Protein AF-A0A327VNU5-F1 (afdb_monomer_lite)

pLDDT: mean 75.68, std 16.84, range [37.31, 94.5]

Organism: NCBI:txid1539050

Secondary structure (DSSP, 8-state):
------------HHHHHHHHHHHHHHHHHHHHHHHHHHHHHHHHHGGGSS-HHHHHHHHHHHHHHHHHHHTT---HHHHHHHHHHHHHHHHHHHHSTTSHHHHHHTSTT--TTSPP-TT-HHHHHHHHHHHHHHHHHHHHHHHHHHHHHHHHHHHT-

Foldseek 3Di:
DDDDDPPPDPDDPVVVVVVVVVVVLVVLLVVLVVLLVVLCVVLVVCVPPPCSVVSNVLSVLLNVQSVCVNVVHADLVSLVVSLVVLVVVLVVQCPDPLHPVCCVPVVVVPDLPDDDDPVRVSSVSHVSSVVSVVSNVSSVVSNVVVVVVVVVVVVVD

Structure (mmCIF, N/CA/C/O backbone):
data_AF-A0A327VNU5-F1
#
_entry.id   AF-A0A327VNU5-F1
#
loop_
_atom_site.group_PDB
_atom_site.id
_atom_site.type_symbol
_atom_site.label_atom_id
_atom_site.label_alt_id
_atom_site.label_comp_id
_atom_site.label_asym_id
_atom_site.label_entity_id
_atom_site.label_seq_id
_atom_site.pdbx_PDB_ins_code
_atom_site.Cartn_x
_atom_site.Cartn_y
_atom_site.Cartn_z
_atom_site.occupancy
_atom_site.B_iso_or_equiv
_atom_site.auth_seq_id
_atom_site.auth_comp_id
_atom_site.auth_asym_id
_atom_site.auth_atom_id
_atom_site.pdbx_PDB_model_num
ATOM 1 N N . MET A 1 1 ? -41.023 -2.630 -2.793 1.00 40.94 1 MET A N 1
ATOM 2 C CA . MET A 1 1 ? -40.569 -2.533 -1.387 1.00 40.94 1 MET A CA 1
ATOM 3 C C . MET A 1 1 ? -39.406 -1.548 -1.357 1.00 40.94 1 MET A C 1
ATOM 5 O O . MET A 1 1 ? -38.259 -1.930 -1.514 1.00 40.94 1 MET A O 1
ATOM 9 N N . ILE A 1 2 ? -39.729 -0.257 -1.351 1.00 39.66 2 ILE A N 1
ATOM 10 C CA . ILE A 1 2 ? -38.804 0.853 -1.598 1.00 39.66 2 ILE A CA 1
ATOM 11 C C . ILE A 1 2 ? -39.101 1.917 -0.525 1.00 39.66 2 ILE A C 1
ATOM 13 O O . ILE A 1 2 ? -40.264 2.230 -0.292 1.00 39.66 2 ILE A O 1
ATOM 17 N N . PHE A 1 3 ? -38.044 2.412 0.127 1.00 40.47 3 PHE A N 1
ATOM 18 C CA . PHE A 1 3 ? -37.997 3.494 1.126 1.00 40.47 3 PHE A CA 1
ATOM 19 C C . PHE A 1 3 ? -38.779 3.303 2.442 1.00 40.47 3 PHE A C 1
ATOM 21 O O . PHE A 1 3 ? -39.885 3.801 2.643 1.00 40.47 3 PHE A O 1
ATOM 28 N N . GLY A 1 4 ? -38.113 2.669 3.413 1.00 37.31 4 GLY A N 1
ATOM 29 C CA . GLY A 1 4 ? -38.454 2.794 4.830 1.00 37.31 4 GLY A CA 1
ATOM 30 C C . GLY A 1 4 ? -38.111 4.195 5.345 1.00 37.31 4 GLY A C 1
ATOM 31 O O . GLY A 1 4 ? -36.965 4.631 5.280 1.00 37.31 4 GLY A O 1
ATOM 32 N N . ARG A 1 5 ? -39.129 4.908 5.831 1.00 46.00 5 ARG A N 1
ATOM 33 C CA . ARG A 1 5 ? -39.063 6.267 6.385 1.00 46.00 5 ARG A CA 1
ATOM 34 C C . ARG A 1 5 ? -38.006 6.379 7.491 1.00 46.00 5 ARG A C 1
ATOM 36 O O . ARG A 1 5 ? -38.185 5.825 8.575 1.00 46.00 5 ARG A O 1
ATOM 43 N N . TYR A 1 6 ? -36.973 7.191 7.281 1.00 39.78 6 TYR A N 1
ATOM 44 C CA . TYR A 1 6 ? -36.148 7.692 8.379 1.00 39.78 6 TYR A CA 1
ATOM 45 C C . TYR A 1 6 ? -36.925 8.778 9.125 1.00 39.78 6 TYR A C 1
ATOM 47 O O . TYR A 1 6 ? -36.894 9.956 8.780 1.00 39.78 6 TYR A O 1
ATOM 55 N N . SER A 1 7 ? -37.655 8.370 10.162 1.00 40.12 7 SER A N 1
ATOM 56 C CA . SER A 1 7 ? -38.246 9.302 11.118 1.00 40.12 7 SER A CA 1
ATOM 57 C C . SER A 1 7 ? -37.119 9.928 11.946 1.00 40.12 7 SER A C 1
ATOM 59 O O . SER A 1 7 ? -36.659 9.356 12.937 1.00 40.12 7 SER A O 1
ATOM 61 N N . CYS A 1 8 ? -36.654 11.106 11.527 1.00 42.50 8 CYS A N 1
ATOM 62 C CA . CYS A 1 8 ? -35.640 11.892 12.223 1.00 42.50 8 CYS A CA 1
ATOM 63 C C . CYS A 1 8 ? -36.225 12.465 13.527 1.00 42.50 8 CYS A C 1
ATOM 65 O O . CYS A 1 8 ? -36.726 13.585 13.592 1.00 42.50 8 CYS A O 1
ATOM 67 N N . LYS A 1 9 ? -36.219 11.651 14.587 1.00 41.00 9 LYS A N 1
ATOM 68 C CA . LYS A 1 9 ? -36.565 12.076 15.946 1.00 41.00 9 LYS A CA 1
ATOM 69 C C . LYS A 1 9 ? -35.320 12.723 16.555 1.00 41.00 9 LYS A C 1
ATOM 71 O O . LYS A 1 9 ? -34.398 11.989 16.906 1.00 41.00 9 LYS A O 1
ATOM 76 N N . LYS A 1 10 ? -35.307 14.061 16.684 1.00 48.88 10 LYS A N 1
ATOM 77 C CA . LYS A 1 10 ? -34.304 14.830 17.452 1.00 48.88 10 LYS A CA 1
ATOM 78 C C . LYS A 1 10 ? -34.092 14.144 18.812 1.00 48.88 10 LYS A C 1
ATOM 80 O O . LYS A 1 10 ? -34.956 14.207 19.682 1.00 48.88 10 LYS A O 1
ATOM 85 N N . ARG A 1 11 ? -32.983 13.418 18.966 1.00 47.12 11 ARG A N 1
ATOM 86 C CA . ARG A 1 11 ? -32.607 12.655 20.167 1.00 47.12 11 ARG A CA 1
ATOM 87 C C . ARG A 1 11 ? -31.158 12.995 20.504 1.00 47.12 11 ARG A C 1
ATOM 89 O O . ARG A 1 11 ? -30.341 13.101 19.600 1.00 47.12 11 ARG A O 1
ATOM 96 N N . GLY A 1 12 ? -30.899 13.205 21.795 1.00 45.09 12 GLY A N 1
ATOM 97 C CA . GLY A 1 12 ? -29.722 13.865 22.375 1.00 45.09 12 GLY A CA 1
ATOM 98 C C . GLY A 1 12 ? -28.350 13.563 21.757 1.00 45.09 12 GLY A C 1
ATOM 99 O O . GLY A 1 12 ? -28.097 12.478 21.240 1.00 45.09 12 GLY A O 1
ATOM 100 N N . PHE A 1 13 ? -27.447 14.537 21.900 1.00 51.72 13 PHE A N 1
ATOM 101 C CA . PHE A 1 13 ? -26.080 14.605 21.361 1.00 51.72 13 PHE A CA 1
ATOM 102 C C . PHE A 1 13 ? -25.272 13.292 21.445 1.00 51.72 13 PHE A C 1
ATOM 104 O O . PHE A 1 13 ? -24.581 12.936 20.493 1.00 51.72 13 PHE A O 1
ATOM 111 N N . LYS A 1 14 ? -25.429 12.509 22.524 1.00 48.00 14 LYS A N 1
ATOM 112 C CA . LYS A 1 14 ? -24.775 11.196 22.675 1.00 48.00 14 LYS A CA 1
ATOM 113 C C . LYS A 1 14 ? -25.231 10.178 21.615 1.00 48.00 14 LYS A C 1
ATOM 115 O O . LYS A 1 14 ? -24.388 9.526 21.013 1.00 48.00 14 LYS A O 1
ATOM 120 N N . ASN A 1 15 ? -26.526 10.093 21.299 1.00 51.91 15 ASN A N 1
ATOM 121 C CA . ASN A 1 15 ? -27.044 9.151 20.292 1.00 51.91 15 ASN A CA 1
ATOM 122 C C . ASN A 1 15 ? -26.617 9.515 18.864 1.00 51.91 15 ASN A C 1
ATOM 124 O O . ASN A 1 15 ? -26.400 8.626 18.046 1.00 51.91 15 ASN A O 1
ATOM 128 N N . SER A 1 16 ? -26.451 10.807 18.567 1.00 53.28 16 SER A N 1
ATOM 129 C CA . SER A 1 16 ? -25.974 11.254 17.253 1.00 53.28 16 SER A CA 1
ATOM 130 C C . SER A 1 16 ? -24.526 10.829 16.981 1.00 53.28 16 SER A C 1
ATOM 132 O O . SER A 1 16 ? -24.177 10.528 15.842 1.00 53.28 16 SER A O 1
ATOM 134 N N . PHE A 1 17 ? -23.686 10.775 18.018 1.00 56.28 17 PHE A N 1
ATOM 135 C CA . PHE A 1 17 ? -22.288 10.363 17.897 1.00 56.28 17 PHE A CA 1
ATOM 136 C C . PHE A 1 17 ? -22.147 8.849 17.668 1.00 56.28 17 PHE A C 1
ATOM 138 O O . PHE A 1 17 ? -21.416 8.430 16.770 1.00 56.28 17 PHE A O 1
ATOM 145 N N . TYR A 1 18 ? -22.912 8.028 18.401 1.00 52.25 18 TYR A N 1
ATOM 146 C CA . TYR A 1 18 ? -22.900 6.567 18.233 1.00 52.25 18 TYR A CA 1
ATOM 147 C C . TYR A 1 18 ? -23.441 6.113 16.867 1.00 52.25 18 TYR A C 1
ATOM 149 O O . TYR A 1 18 ? -22.848 5.239 16.240 1.00 52.25 18 TYR A O 1
ATOM 157 N N . VAL A 1 19 ? -24.501 6.749 16.353 1.00 55.53 19 VAL A N 1
ATOM 158 C CA . VAL A 1 19 ? -25.048 6.440 15.016 1.00 55.53 19 VAL A CA 1
ATOM 159 C C . VAL A 1 19 ? -24.059 6.806 13.898 1.00 55.53 19 VAL A C 1
ATOM 161 O O . VAL A 1 19 ? -23.930 6.072 12.920 1.00 55.53 19 VAL A O 1
ATOM 164 N N . CYS A 1 20 ? -23.306 7.901 14.051 1.00 54.66 20 CYS A N 1
ATOM 165 C CA . CYS A 1 20 ? -22.270 8.301 13.093 1.00 54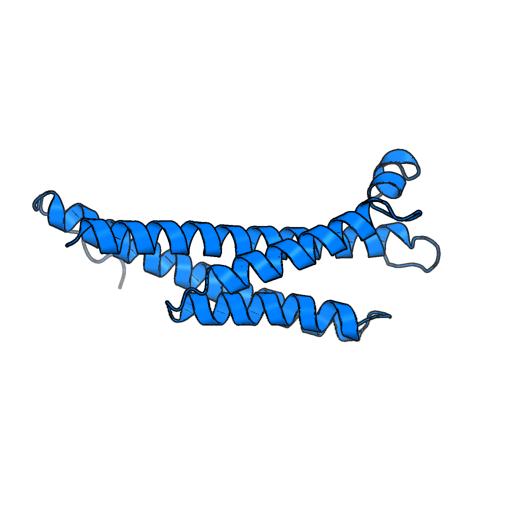.66 20 CYS A CA 1
ATOM 166 C C . CYS A 1 20 ? -21.067 7.334 13.102 1.00 54.66 20 CYS A C 1
ATOM 168 O O . CYS A 1 20 ? -20.522 6.994 12.050 1.00 54.66 20 CYS A O 1
ATOM 170 N N . LEU A 1 21 ? -20.690 6.828 14.283 1.00 58.41 21 LEU A N 1
ATOM 171 C CA . LEU A 1 21 ? -19.658 5.800 14.430 1.00 58.41 21 LEU A CA 1
ATOM 172 C C . LEU A 1 21 ? -20.065 4.471 13.789 1.00 58.41 21 LEU A C 1
ATOM 174 O O . LEU A 1 21 ? -19.265 3.910 13.044 1.00 58.41 21 LEU A O 1
ATOM 178 N N . GLU A 1 22 ? -21.287 3.985 14.018 1.00 59.66 22 GLU A N 1
ATOM 179 C CA . GLU A 1 22 ? -21.775 2.745 13.395 1.00 59.66 22 GLU A CA 1
ATOM 180 C C . GLU A 1 22 ? -21.822 2.831 11.865 1.00 59.66 22 GLU A C 1
ATOM 182 O O . GLU A 1 22 ? -21.393 1.902 11.178 1.00 59.66 22 GLU A O 1
ATOM 187 N N . HIS A 1 23 ? -22.267 3.963 11.316 1.00 64.25 23 HIS A N 1
ATOM 188 C CA . HIS A 1 23 ? -22.296 4.162 9.867 1.00 64.25 23 HIS A CA 1
ATOM 189 C C . HIS A 1 23 ? -20.883 4.131 9.258 1.00 64.25 23 HIS A C 1
ATOM 191 O O . HIS A 1 23 ? -20.642 3.489 8.235 1.00 64.25 23 HIS A O 1
ATOM 197 N N . ASN A 1 24 ? -19.914 4.749 9.938 1.00 72.06 24 ASN A N 1
ATOM 198 C CA . ASN A 1 24 ? -18.515 4.753 9.518 1.00 72.06 24 ASN A CA 1
ATOM 199 C C . ASN A 1 24 ? -17.869 3.351 9.597 1.00 72.06 24 ASN A C 1
ATOM 201 O O . ASN A 1 24 ? -17.032 2.998 8.771 1.00 72.06 24 ASN A O 1
ATOM 205 N N . GLN A 1 25 ? -18.282 2.511 10.554 1.00 73.31 25 GLN A N 1
ATOM 206 C CA . GLN A 1 25 ? -17.826 1.113 10.652 1.00 73.31 25 GLN A CA 1
ATOM 207 C C . GLN A 1 25 ? -18.292 0.274 9.468 1.00 73.31 25 GLN A C 1
ATOM 209 O O . GLN A 1 25 ? -17.534 -0.554 8.963 1.00 73.31 25 GLN A O 1
ATOM 214 N N . TYR A 1 26 ? -19.534 0.475 9.024 1.00 82.75 26 TYR A N 1
ATOM 215 C CA . TYR A 1 26 ? -20.073 -0.239 7.875 1.00 82.75 26 TYR A CA 1
ATOM 216 C C . TYR A 1 26 ? -19.329 0.133 6.588 1.00 82.75 26 TYR A C 1
ATOM 218 O O . TYR A 1 26 ? -18.872 -0.758 5.874 1.00 82.75 26 TYR A O 1
ATOM 226 N N . LEU A 1 27 ? -19.119 1.431 6.341 1.00 86.31 27 LEU A N 1
ATOM 227 C CA . LEU A 1 27 ? -18.358 1.916 5.184 1.00 86.31 27 LEU A CA 1
ATOM 228 C C . LEU A 1 27 ? -16.930 1.362 5.167 1.00 86.31 27 LEU A C 1
ATOM 230 O O . LEU A 1 27 ? -16.491 0.833 4.150 1.00 86.31 27 LEU A O 1
ATOM 234 N N . MET A 1 28 ? -16.232 1.393 6.306 1.00 87.00 28 MET A N 1
ATOM 235 C CA . MET A 1 28 ? -14.884 0.826 6.409 1.00 87.00 28 MET A CA 1
ATOM 236 C C . MET A 1 28 ? -14.853 -0.686 6.212 1.00 87.00 28 MET A C 1
ATOM 238 O O . MET A 1 28 ? -13.883 -1.216 5.672 1.00 87.00 28 MET A O 1
ATOM 242 N N . ARG A 1 29 ? -15.898 -1.402 6.627 1.00 86.69 29 ARG A N 1
ATOM 243 C CA . ARG A 1 29 ? -15.997 -2.843 6.395 1.00 86.69 29 ARG A CA 1
ATOM 244 C C . ARG A 1 29 ? -16.197 -3.155 4.915 1.00 86.69 29 ARG A C 1
ATOM 246 O O . ARG A 1 29 ? -15.496 -4.014 4.395 1.00 86.69 29 ARG A O 1
ATOM 253 N N . VAL A 1 30 ? -17.113 -2.452 4.247 1.00 90.44 30 VAL A N 1
ATOM 254 C CA . VAL A 1 30 ? -17.360 -2.608 2.804 1.00 90.44 30 VAL A CA 1
ATOM 255 C C . VAL A 1 30 ? -16.105 -2.258 2.007 1.00 90.44 30 VAL A C 1
ATOM 257 O O . VAL A 1 30 ? -15.683 -3.053 1.175 1.00 90.44 30 VAL A O 1
ATOM 260 N N . PHE A 1 31 ? -15.459 -1.134 2.331 1.00 92.56 31 PHE A N 1
ATOM 261 C CA . PHE A 1 31 ? -14.179 -0.725 1.752 1.00 92.56 31 PHE A CA 1
ATOM 262 C C . PHE A 1 31 ? -13.144 -1.852 1.845 1.00 92.56 31 PHE A C 1
ATOM 264 O O . PHE A 1 31 ? -12.621 -2.301 0.831 1.00 92.56 31 PHE A O 1
ATOM 271 N N . ASN A 1 32 ? -12.909 -2.381 3.048 1.00 92.00 32 ASN A N 1
ATOM 272 C CA . ASN A 1 32 ? -11.922 -3.437 3.246 1.00 92.00 32 ASN A CA 1
ATOM 273 C C . ASN A 1 32 ? -12.261 -4.731 2.496 1.00 92.00 32 ASN A C 1
ATOM 275 O O . ASN A 1 32 ? -11.361 -5.347 1.942 1.00 92.00 32 ASN A O 1
ATOM 279 N N . ILE A 1 33 ? -13.534 -5.135 2.431 1.00 93.12 33 ILE A N 1
ATOM 280 C CA . ILE A 1 33 ? -13.946 -6.333 1.679 1.00 93.12 33 ILE A CA 1
ATOM 281 C C . ILE A 1 33 ? -13.668 -6.165 0.181 1.00 93.12 33 ILE A C 1
ATOM 283 O O . ILE A 1 33 ? -13.144 -7.086 -0.442 1.00 93.12 33 ILE A O 1
ATOM 287 N N . ILE A 1 34 ? -13.971 -4.994 -0.386 1.00 94.50 34 ILE A N 1
ATOM 288 C CA . ILE A 1 34 ? -13.677 -4.692 -1.794 1.00 94.50 34 ILE A CA 1
ATOM 289 C C . ILE A 1 34 ? -12.171 -4.813 -2.052 1.00 94.50 34 ILE A C 1
ATOM 291 O O . ILE A 1 34 ? -11.768 -5.492 -2.993 1.00 94.50 34 ILE A O 1
ATOM 295 N N . PHE A 1 35 ? -11.339 -4.224 -1.188 1.00 92.56 35 PHE A N 1
ATOM 296 C CA . PHE A 1 35 ? -9.883 -4.285 -1.335 1.00 92.56 35 PHE A CA 1
ATOM 297 C C . PHE A 1 35 ? -9.301 -5.685 -1.121 1.00 92.56 35 PHE A C 1
ATOM 299 O O . PHE A 1 35 ? -8.346 -6.037 -1.803 1.00 92.56 35 PHE A O 1
ATOM 306 N N . VAL A 1 36 ? -9.889 -6.519 -0.255 1.00 94.06 36 VAL A N 1
ATOM 307 C CA . VAL A 1 36 ? -9.509 -7.940 -0.147 1.00 94.06 36 VAL A CA 1
ATOM 308 C C . VAL A 1 36 ? -9.691 -8.640 -1.489 1.00 94.06 36 VAL A C 1
ATOM 310 O O . VAL A 1 36 ? -8.754 -9.259 -1.982 1.00 94.06 36 VAL A O 1
ATOM 313 N N . VAL A 1 37 ? -10.882 -8.535 -2.085 1.00 94.44 37 VAL A N 1
ATOM 314 C CA . VAL A 1 37 ? -11.180 -9.198 -3.363 1.00 94.44 37 VAL A CA 1
ATOM 315 C C . VAL A 1 37 ? -10.257 -8.672 -4.460 1.00 94.44 37 VAL A C 1
ATOM 317 O O . VAL A 1 37 ? -9.673 -9.455 -5.202 1.00 94.44 37 VAL A O 1
ATOM 320 N N . LEU A 1 38 ? -10.073 -7.355 -4.516 1.00 93.56 38 LEU A N 1
ATOM 321 C CA . LEU A 1 38 ? -9.232 -6.694 -5.506 1.00 93.56 38 LEU A CA 1
ATOM 322 C C . LEU A 1 38 ? -7.759 -7.121 -5.397 1.00 93.56 38 LEU A C 1
ATOM 324 O O . LEU A 1 38 ? -7.168 -7.500 -6.403 1.00 93.56 38 LEU A O 1
ATOM 328 N N . PHE A 1 39 ? -7.178 -7.151 -4.194 1.00 92.69 39 PHE A N 1
ATOM 329 C CA . PHE A 1 39 ? -5.790 -7.588 -4.007 1.00 92.69 39 PHE A CA 1
ATOM 330 C C . PHE A 1 39 ? -5.587 -9.082 -4.260 1.00 92.69 39 PHE A C 1
ATOM 332 O O . PHE A 1 39 ? -4.538 -9.472 -4.761 1.00 92.69 39 PHE A O 1
ATOM 339 N N . VAL A 1 40 ? -6.582 -9.924 -3.968 1.00 93.56 40 VAL A N 1
ATOM 340 C CA . VAL A 1 40 ? -6.523 -11.351 -4.323 1.00 93.56 40 VAL A CA 1
ATOM 341 C C . VAL A 1 40 ? -6.539 -11.536 -5.841 1.00 93.56 40 VAL A C 1
ATOM 343 O O . VAL A 1 40 ? -5.783 -12.354 -6.358 1.00 93.56 40 VAL A O 1
ATOM 346 N N . ILE A 1 41 ? -7.348 -10.754 -6.565 1.00 92.50 41 ILE A N 1
ATOM 347 C CA . ILE A 1 41 ? -7.341 -10.759 -8.033 1.00 92.50 41 ILE A CA 1
ATOM 348 C C . ILE A 1 41 ? -5.976 -10.303 -8.557 1.00 92.50 41 ILE A C 1
ATOM 350 O O . ILE A 1 41 ? -5.424 -10.965 -9.427 1.00 92.50 41 ILE A O 1
ATOM 354 N N . PHE A 1 42 ? -5.402 -9.228 -8.010 1.00 89.62 42 PHE A N 1
ATOM 355 C CA . PHE A 1 42 ? -4.077 -8.744 -8.420 1.00 89.62 42 PHE A CA 1
ATOM 356 C C . PHE A 1 42 ? -2.978 -9.774 -8.158 1.00 89.62 42 PHE A C 1
ATOM 358 O O . PHE A 1 42 ? -2.188 -10.049 -9.053 1.00 89.62 42 PHE A O 1
ATOM 365 N N . ALA A 1 43 ? -2.996 -10.435 -6.998 1.00 89.94 43 ALA A N 1
ATOM 366 C CA . ALA A 1 43 ? -2.095 -11.551 -6.724 1.00 89.94 43 ALA A CA 1
ATOM 367 C C . ALA A 1 43 ? -2.262 -12.688 -7.750 1.00 89.94 43 ALA A C 1
ATOM 369 O O . ALA A 1 43 ? -1.276 -13.278 -8.173 1.00 89.94 43 ALA A O 1
ATOM 370 N N . GLY A 1 44 ? -3.496 -12.987 -8.171 1.00 87.50 44 GLY A N 1
ATOM 371 C CA . GLY A 1 44 ? -3.770 -13.998 -9.192 1.00 87.50 44 GLY A CA 1
ATOM 372 C C . GLY A 1 44 ? -3.302 -13.608 -10.598 1.00 87.50 44 GLY A C 1
ATOM 373 O O . GLY A 1 44 ? -2.843 -14.468 -11.344 1.00 87.50 44 GLY A O 1
ATOM 374 N N . LEU A 1 45 ? -3.385 -12.328 -10.967 1.00 86.62 45 LEU A N 1
ATOM 375 C CA . LEU A 1 45 ? -2.898 -11.839 -12.263 1.00 86.62 45 LEU A CA 1
ATOM 376 C C . LEU A 1 45 ? -1.375 -11.946 -12.381 1.00 86.62 45 LEU A C 1
ATOM 378 O O . LEU A 1 45 ? -0.875 -12.250 -13.463 1.00 86.62 45 LEU A O 1
ATOM 382 N N . GLN A 1 46 ? -0.676 -11.798 -11.256 1.00 86.00 46 GLN A N 1
ATOM 383 C CA . GLN A 1 46 ? 0.779 -11.840 -11.181 1.00 86.00 46 GLN A CA 1
ATOM 384 C C . GLN A 1 46 ? 1.393 -13.215 -11.488 1.00 86.00 46 GLN A C 1
ATOM 386 O O . GLN A 1 46 ? 2.598 -13.317 -11.676 1.00 86.00 46 GLN A O 1
ATOM 391 N N . TYR A 1 47 ? 0.598 -14.290 -11.567 1.00 82.69 47 TYR A N 1
ATOM 392 C CA . TYR A 1 47 ? 1.097 -15.609 -11.985 1.00 82.69 47 TYR A CA 1
ATOM 393 C C . TYR A 1 47 ? 1.720 -15.614 -13.387 1.00 82.69 47 TYR A C 1
ATOM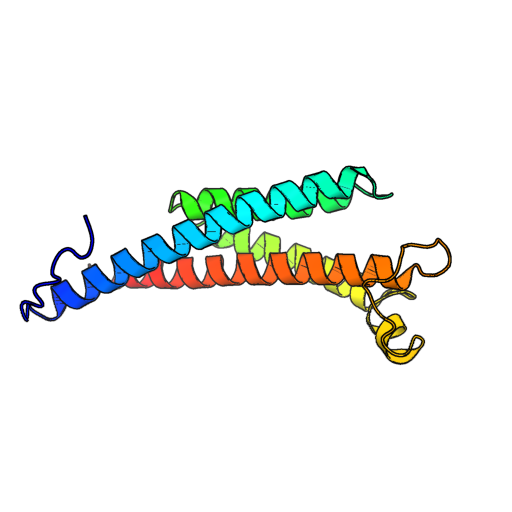 395 O O . TYR A 1 47 ? 2.485 -16.523 -13.698 1.00 82.69 47 TYR A O 1
ATOM 403 N N . ASN A 1 48 ? 1.356 -14.645 -14.231 1.00 82.75 48 ASN A N 1
ATOM 404 C CA . ASN A 1 48 ? 1.874 -14.526 -15.592 1.00 82.75 48 ASN A CA 1
ATOM 405 C C . ASN A 1 48 ? 3.140 -13.658 -15.689 1.00 82.75 48 ASN A C 1
ATOM 407 O O . ASN A 1 48 ? 3.700 -13.565 -16.779 1.00 82.75 48 ASN A O 1
ATOM 411 N N . ASP A 1 49 ? 3.566 -13.033 -14.589 1.00 76.25 49 ASP A N 1
ATOM 412 C CA . ASP A 1 49 ? 4.719 -12.130 -14.552 1.00 76.25 49 ASP A CA 1
ATOM 413 C C . ASP A 1 49 ? 6.017 -12.895 -14.226 1.00 76.25 49 ASP A C 1
ATOM 415 O O . ASP A 1 49 ? 5.955 -14.005 -13.684 1.00 76.25 49 ASP A O 1
ATOM 419 N N . PRO A 1 50 ? 7.201 -12.345 -14.563 1.00 75.69 50 PRO A N 1
ATOM 420 C CA . PRO A 1 50 ? 8.488 -13.012 -14.344 1.00 75.69 50 PRO A CA 1
ATOM 421 C C . PRO A 1 50 ? 8.827 -13.240 -12.859 1.00 75.69 50 PRO A C 1
ATOM 423 O O . PRO A 1 50 ? 9.443 -14.258 -12.538 1.00 75.69 50 PRO A O 1
ATOM 426 N N . ASP A 1 51 ? 8.366 -12.365 -11.951 1.00 80.38 51 ASP A N 1
ATOM 427 C CA . ASP A 1 51 ? 8.699 -12.392 -10.513 1.00 80.38 51 ASP A CA 1
ATOM 428 C C . ASP A 1 51 ? 7.472 -12.524 -9.574 1.00 80.38 51 ASP A C 1
ATOM 430 O O . ASP A 1 51 ? 7.253 -11.712 -8.661 1.00 80.38 51 ASP A O 1
ATOM 434 N N . PRO A 1 52 ? 6.662 -13.594 -9.702 1.00 82.75 52 PRO A N 1
ATOM 435 C CA . PRO A 1 52 ? 5.435 -13.762 -8.919 1.00 82.75 52 PRO A CA 1
ATOM 436 C C . PRO A 1 52 ? 5.725 -13.912 -7.417 1.00 82.75 52 PRO A C 1
ATOM 438 O O . PRO A 1 52 ? 4.934 -13.502 -6.566 1.00 82.75 52 PRO A O 1
ATOM 441 N N . TYR A 1 53 ? 6.885 -14.466 -7.061 1.00 84.75 53 TYR A N 1
ATOM 442 C CA . TYR A 1 53 ? 7.257 -14.748 -5.674 1.00 84.75 53 TYR A CA 1
ATOM 443 C C . TYR A 1 53 ? 7.443 -13.497 -4.813 1.00 84.75 53 TYR A C 1
ATOM 445 O O . TYR A 1 53 ? 7.342 -13.598 -3.593 1.00 84.75 53 TYR A O 1
ATOM 453 N N . VAL A 1 54 ? 7.705 -12.333 -5.413 1.00 87.25 54 VAL A N 1
ATOM 454 C CA . VAL A 1 54 ? 7.850 -11.063 -4.685 1.00 87.25 54 VAL A CA 1
ATOM 455 C C . VAL A 1 54 ? 6.497 -10.368 -4.568 1.00 87.25 54 VAL A C 1
ATOM 457 O O . VAL A 1 54 ? 6.066 -9.982 -3.479 1.00 87.25 54 VAL A O 1
ATOM 460 N N . TRP A 1 55 ? 5.782 -10.279 -5.685 1.00 86.81 55 TRP A N 1
ATOM 461 C CA . TRP A 1 55 ? 4.553 -9.505 -5.805 1.00 86.81 55 TRP A CA 1
ATOM 462 C C . TRP A 1 55 ? 3.323 -10.183 -5.203 1.00 86.81 55 TRP A C 1
ATOM 464 O O . TRP A 1 55 ? 2.495 -9.516 -4.574 1.00 86.81 55 TRP A O 1
ATOM 474 N N . MET A 1 56 ? 3.207 -11.511 -5.301 1.00 89.00 56 MET A N 1
ATOM 475 C CA . MET A 1 56 ? 2.079 -12.220 -4.695 1.00 89.00 56 MET A CA 1
ATOM 476 C C . MET A 1 56 ? 2.053 -12.055 -3.168 1.00 89.00 56 MET A C 1
ATOM 478 O O . MET A 1 56 ? 1.001 -11.678 -2.647 1.00 89.00 56 MET A O 1
ATOM 482 N N . PRO A 1 57 ? 3.160 -12.244 -2.413 1.00 92.25 57 PRO A N 1
ATOM 483 C CA . PRO A 1 57 ? 3.164 -11.975 -0.975 1.00 92.25 57 PRO A CA 1
ATOM 484 C C . PRO A 1 57 ? 2.850 -10.523 -0.617 1.00 92.25 57 PRO A C 1
ATOM 486 O O . PRO A 1 57 ? 2.200 -10.289 0.401 1.00 92.25 57 PRO A O 1
ATOM 489 N N . ILE A 1 58 ? 3.268 -9.554 -1.436 1.00 91.62 58 ILE A N 1
ATOM 490 C CA . ILE A 1 58 ? 2.963 -8.134 -1.220 1.00 91.62 58 ILE A CA 1
ATOM 491 C C . ILE A 1 58 ? 1.448 -7.918 -1.264 1.00 91.62 58 ILE A C 1
ATOM 493 O O . ILE A 1 58 ? 0.873 -7.443 -0.280 1.00 91.62 58 ILE A O 1
ATOM 497 N N . TYR A 1 59 ? 0.778 -8.337 -2.338 1.00 92.25 59 TYR A N 1
ATOM 498 C CA . TYR A 1 59 ? -0.675 -8.189 -2.450 1.00 92.25 59 TYR A CA 1
ATOM 499 C C . TYR A 1 59 ? -1.430 -9.023 -1.412 1.00 92.25 59 TYR A C 1
ATOM 501 O O . TYR A 1 59 ? -2.393 -8.542 -0.811 1.00 92.25 59 TYR A O 1
ATOM 509 N N . LEU A 1 60 ? -0.978 -10.248 -1.130 1.00 92.81 60 LEU A N 1
ATOM 510 C CA . LEU A 1 60 ? -1.592 -11.105 -0.115 1.00 92.81 60 LEU A CA 1
ATOM 511 C C . LEU A 1 60 ? -1.434 -10.531 1.296 1.00 92.81 60 LEU A C 1
ATOM 513 O O . LEU A 1 60 ? -2.374 -10.596 2.089 1.00 92.81 60 LEU A O 1
ATOM 517 N 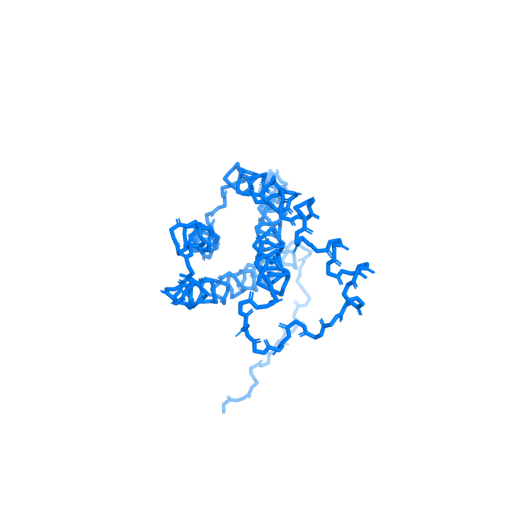N . TYR A 1 61 ? -0.302 -9.910 1.627 1.00 94.12 61 TYR A N 1
ATOM 518 C CA . TYR A 1 61 ? -0.141 -9.214 2.901 1.00 94.12 61 TYR A CA 1
ATOM 519 C C . TYR A 1 61 ? -1.148 -8.063 3.021 1.00 94.12 61 TYR A C 1
ATOM 521 O O . TYR A 1 61 ? -1.878 -7.986 4.012 1.00 94.12 61 TYR A O 1
ATOM 529 N N . ALA A 1 62 ? -1.276 -7.220 1.993 1.00 92.50 62 ALA A N 1
ATOM 530 C CA . ALA A 1 62 ? -2.274 -6.152 1.977 1.00 92.50 62 ALA A CA 1
ATOM 531 C C . ALA A 1 62 ? -3.712 -6.703 2.095 1.00 92.50 62 ALA A C 1
ATOM 533 O O . ALA A 1 62 ? -4.517 -6.174 2.870 1.00 92.50 62 ALA A O 1
ATOM 534 N N . ALA A 1 63 ? -4.019 -7.811 1.412 1.00 93.19 63 ALA A N 1
ATOM 535 C CA . ALA A 1 63 ? -5.307 -8.495 1.495 1.00 93.19 63 ALA A CA 1
ATOM 536 C C . ALA A 1 63 ? -5.587 -9.033 2.907 1.00 93.19 63 ALA A C 1
ATOM 538 O O . ALA A 1 63 ? -6.658 -8.786 3.457 1.00 93.19 63 ALA A O 1
ATOM 539 N N . THR A 1 64 ? -4.630 -9.716 3.542 1.00 93.38 64 THR A N 1
ATOM 540 C CA . THR A 1 64 ? -4.809 -10.244 4.908 1.00 93.38 64 THR A CA 1
ATOM 541 C C . THR A 1 64 ? -5.034 -9.122 5.916 1.00 93.38 64 THR A C 1
ATOM 543 O O . THR A 1 64 ? -5.919 -9.217 6.766 1.00 93.38 64 THR A O 1
ATOM 546 N N . MET A 1 65 ? -4.303 -8.015 5.785 1.00 92.00 65 MET A N 1
ATOM 547 C CA . MET A 1 65 ? -4.486 -6.820 6.603 1.00 92.00 65 MET A CA 1
ATOM 548 C C . MET A 1 65 ? -5.889 -6.216 6.438 1.00 92.00 65 MET A C 1
ATOM 550 O O . MET A 1 65 ? -6.551 -5.922 7.437 1.00 92.00 65 MET A O 1
ATOM 554 N N . CYS A 1 66 ? -6.391 -6.109 5.205 1.00 90.88 66 CYS A N 1
ATOM 555 C CA . CYS A 1 66 ? -7.763 -5.664 4.941 1.00 90.88 66 CYS A CA 1
ATOM 556 C C . CYS A 1 66 ? -8.806 -6.662 5.475 1.00 90.88 66 CYS A C 1
ATOM 558 O O . CYS A 1 66 ? -9.841 -6.261 6.008 1.00 90.88 66 CYS A O 1
ATOM 560 N N . PHE A 1 67 ? -8.531 -7.965 5.411 1.00 92.25 67 PHE A N 1
ATOM 561 C CA . PHE A 1 67 ? -9.411 -8.999 5.952 1.00 92.25 67 PHE A CA 1
ATOM 562 C C . PHE A 1 67 ? -9.553 -8.890 7.477 1.00 92.25 67 PHE A C 1
ATOM 564 O O . PHE A 1 67 ? -10.672 -8.909 8.000 1.00 92.25 67 PHE A O 1
ATOM 571 N N . TYR A 1 68 ? -8.447 -8.698 8.204 1.00 91.06 68 TYR A N 1
ATOM 572 C CA . TYR A 1 68 ? -8.496 -8.442 9.647 1.00 91.06 68 TYR A CA 1
ATOM 573 C C . TYR A 1 68 ? -9.246 -7.142 9.969 1.00 91.06 68 TYR A C 1
ATOM 575 O O . TYR A 1 68 ? -10.107 -7.133 10.858 1.00 91.06 68 TYR A O 1
ATOM 583 N N . ALA A 1 69 ? -9.022 -6.078 9.191 1.00 88.12 69 ALA A N 1
ATOM 584 C CA . ALA A 1 69 ? -9.758 -4.822 9.328 1.00 88.12 69 ALA A CA 1
ATOM 585 C C . ALA A 1 69 ? -11.277 -5.005 9.122 1.00 88.12 69 ALA A C 1
ATOM 587 O O . ALA A 1 69 ? -12.077 -4.471 9.894 1.00 88.12 69 ALA A O 1
ATOM 588 N N . ALA A 1 70 ? -11.697 -5.832 8.157 1.00 87.44 70 ALA A N 1
ATOM 589 C CA . ALA A 1 70 ? -13.105 -6.170 7.927 1.00 87.44 70 ALA A CA 1
ATOM 590 C C . ALA A 1 70 ? -13.742 -6.955 9.093 1.00 87.44 70 ALA A C 1
ATOM 592 O O . ALA A 1 70 ? -14.960 -6.891 9.297 1.00 87.44 70 ALA A O 1
ATOM 593 N N . ARG A 1 71 ? -12.929 -7.660 9.892 1.00 87.69 71 ARG A N 1
ATOM 594 C CA . ARG A 1 71 ? -13.328 -8.329 11.144 1.00 87.69 71 ARG A CA 1
ATOM 595 C C . ARG A 1 71 ? -13.258 -7.418 12.374 1.00 87.69 71 ARG A C 1
ATOM 597 O O . ARG A 1 71 ? -13.428 -7.904 13.489 1.00 87.69 71 ARG A O 1
ATOM 604 N N . LYS A 1 72 ? -13.044 -6.110 12.184 1.00 82.06 72 LYS A N 1
ATOM 605 C CA . LYS A 1 72 ? -12.851 -5.103 13.244 1.00 82.06 72 LYS A CA 1
ATOM 606 C C . LYS A 1 72 ? -11.587 -5.324 14.090 1.00 82.06 72 LYS A C 1
ATOM 608 O O . LYS A 1 72 ? -11.476 -4.767 15.180 1.00 82.06 72 LYS A O 1
ATOM 613 N N . GLN A 1 73 ? -10.625 -6.105 13.598 1.00 83.44 73 GLN A N 1
ATOM 614 C CA . GLN A 1 73 ? -9.342 -6.327 14.261 1.00 83.44 73 GLN A CA 1
ATOM 615 C C . GLN A 1 73 ? -8.277 -5.449 13.602 1.00 83.44 73 GLN A C 1
ATOM 617 O O . GLN A 1 73 ? -7.897 -5.665 12.455 1.00 83.44 73 GLN A O 1
ATOM 622 N N . PHE A 1 74 ? -7.804 -4.433 14.324 1.00 85.88 74 PHE A N 1
ATOM 623 C CA . PHE A 1 74 ? -6.858 -3.456 13.787 1.00 85.88 74 PHE A CA 1
ATOM 624 C C . PHE A 1 74 ? -5.485 -3.578 14.448 1.00 85.88 74 PHE A C 1
ATOM 626 O O . PHE A 1 74 ? -5.302 -3.201 15.606 1.00 85.88 74 PHE A O 1
ATOM 633 N N . TYR A 1 75 ? -4.492 -4.026 13.681 1.00 86.81 75 TYR A N 1
ATOM 634 C CA . TYR A 1 75 ? -3.118 -4.197 14.149 1.00 86.81 75 TYR A CA 1
ATOM 635 C C . TYR A 1 75 ? -2.221 -3.054 13.665 1.00 86.81 75 TYR A C 1
ATOM 637 O O . TYR A 1 75 ? -1.494 -3.170 12.683 1.00 86.81 75 TYR A O 1
ATOM 645 N N . ARG A 1 76 ? -2.237 -1.929 14.388 1.00 85.19 76 ARG A N 1
ATOM 646 C CA . ARG A 1 76 ? -1.493 -0.707 14.017 1.00 85.19 76 ARG A CA 1
ATOM 647 C C . ARG A 1 76 ? -0.005 -0.924 13.732 1.00 85.19 76 ARG A C 1
ATOM 649 O O . ARG A 1 76 ? 0.512 -0.329 12.794 1.00 85.19 76 ARG A O 1
ATOM 656 N N . LYS A 1 77 ? 0.667 -1.772 14.519 1.00 88.81 77 LYS A N 1
ATOM 657 C CA . LYS A 1 77 ? 2.092 -2.084 14.323 1.00 88.81 77 LYS A CA 1
ATOM 658 C C . LYS A 1 77 ? 2.342 -2.811 12.996 1.00 88.81 77 LYS A C 1
ATOM 660 O O . LYS A 1 77 ? 3.301 -2.484 12.312 1.00 88.81 77 LYS A O 1
ATOM 665 N N . LEU A 1 78 ? 1.457 -3.738 12.617 1.00 90.12 78 LEU A N 1
ATOM 666 C CA . LEU A 1 78 ? 1.560 -4.477 11.355 1.00 90.12 78 LEU A CA 1
ATOM 667 C C . LEU A 1 78 ? 1.298 -3.571 10.148 1.00 90.12 78 LEU A C 1
ATOM 669 O O . LEU A 1 78 ? 1.990 -3.682 9.140 1.00 90.12 78 LEU A O 1
ATOM 673 N N . TYR A 1 79 ? 0.369 -2.617 10.259 1.00 89.69 79 TYR A N 1
ATOM 674 C CA . TYR A 1 79 ? 0.174 -1.622 9.201 1.00 89.69 79 TYR A CA 1
ATOM 675 C C . TYR A 1 79 ? 1.423 -0.763 8.989 1.00 89.69 7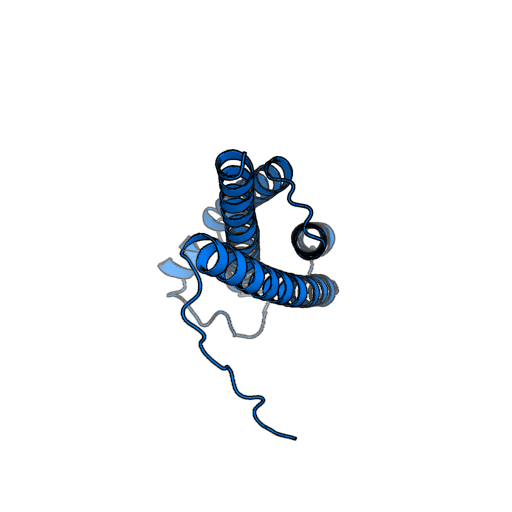9 TYR A C 1
ATOM 677 O O . TYR A 1 79 ? 1.844 -0.593 7.852 1.00 89.69 79 TYR A O 1
ATOM 685 N N . LEU A 1 80 ? 2.048 -0.273 10.066 1.00 90.62 80 LEU A N 1
ATOM 686 C CA . LEU A 1 80 ? 3.290 0.502 9.963 1.00 90.62 80 LEU A CA 1
ATOM 687 C C . LEU A 1 80 ? 4.439 -0.317 9.372 1.00 90.62 80 LEU A C 1
ATOM 689 O O . LEU A 1 80 ? 5.162 0.200 8.530 1.00 90.62 80 LEU A O 1
ATOM 693 N N . LEU A 1 81 ? 4.582 -1.582 9.777 1.00 92.75 81 LEU A N 1
ATOM 694 C CA . LEU A 1 81 ? 5.595 -2.480 9.223 1.00 92.75 81 LEU A CA 1
ATOM 695 C C . LEU A 1 81 ? 5.385 -2.678 7.717 1.00 92.75 81 LEU A C 1
ATOM 697 O O . LEU A 1 81 ? 6.321 -2.484 6.950 1.00 92.75 81 LEU A O 1
ATOM 701 N N . GLY A 1 82 ? 4.156 -2.989 7.293 1.00 89.94 82 GLY A N 1
ATOM 702 C CA . GLY A 1 82 ? 3.828 -3.157 5.875 1.00 89.94 82 GLY A CA 1
ATOM 703 C C . GLY A 1 82 ? 4.087 -1.891 5.063 1.00 89.94 82 GLY A C 1
ATOM 704 O O . GLY A 1 82 ? 4.759 -1.945 4.042 1.00 89.94 82 GLY A O 1
ATOM 705 N N . ILE A 1 83 ? 3.631 -0.736 5.559 1.00 91.38 83 ILE A N 1
ATOM 706 C CA . ILE A 1 83 ? 3.866 0.564 4.916 1.00 91.38 83 ILE A CA 1
ATOM 707 C C . ILE A 1 83 ? 5.364 0.860 4.800 1.00 91.38 83 ILE A C 1
ATOM 709 O O . ILE A 1 83 ? 5.805 1.296 3.744 1.00 91.38 83 ILE A O 1
ATOM 713 N N . ALA A 1 84 ? 6.153 0.618 5.851 1.00 92.25 84 ALA A N 1
ATOM 714 C CA . ALA A 1 84 ? 7.593 0.861 5.826 1.00 92.25 84 ALA A CA 1
ATOM 715 C C . ALA A 1 84 ? 8.299 -0.016 4.785 1.00 92.25 84 ALA A C 1
ATOM 717 O O . ALA A 1 84 ? 9.077 0.498 3.986 1.00 92.25 84 ALA A O 1
ATOM 718 N N . VAL A 1 85 ? 7.987 -1.315 4.750 1.00 92.50 85 VAL A N 1
ATOM 719 C CA . VAL A 1 85 ? 8.547 -2.248 3.760 1.00 92.50 85 VAL A CA 1
ATOM 720 C C . VAL A 1 85 ? 8.163 -1.825 2.341 1.00 92.50 85 VAL A C 1
ATOM 722 O O . VAL A 1 85 ? 9.028 -1.736 1.474 1.00 92.50 85 VAL A O 1
ATOM 725 N N . TYR A 1 86 ? 6.891 -1.494 2.110 1.00 91.50 86 TYR A N 1
ATOM 726 C CA . TYR A 1 86 ? 6.422 -1.061 0.795 1.00 91.50 86 TYR A CA 1
ATOM 727 C C . TYR A 1 86 ? 7.025 0.274 0.364 1.00 91.50 86 TYR A C 1
ATOM 729 O O . TYR A 1 86 ? 7.317 0.436 -0.811 1.00 91.50 86 TYR A O 1
ATOM 737 N N . LEU A 1 87 ? 7.246 1.218 1.284 1.00 89.44 87 LEU A N 1
ATOM 738 C CA . LEU A 1 87 ? 7.899 2.493 0.977 1.00 89.44 87 LEU A CA 1
ATOM 739 C C . LEU A 1 87 ? 9.371 2.311 0.613 1.00 89.44 87 LEU A C 1
ATOM 741 O O . LEU A 1 87 ? 9.846 2.973 -0.304 1.00 89.44 87 LEU A O 1
ATOM 745 N N . ILE A 1 88 ? 10.085 1.421 1.307 1.00 90.31 88 ILE A N 1
ATOM 746 C CA . ILE A 1 88 ? 11.477 1.097 0.972 1.00 90.31 88 ILE A CA 1
ATOM 747 C C . ILE A 1 88 ? 11.541 0.496 -0.434 1.00 90.31 88 ILE A C 1
ATOM 749 O O . ILE A 1 88 ? 12.351 0.931 -1.249 1.00 90.31 88 ILE A O 1
ATOM 753 N N . TYR A 1 89 ? 10.656 -0.456 -0.737 1.00 88.38 89 TYR A N 1
ATOM 754 C CA . TYR A 1 89 ? 10.630 -1.108 -2.044 1.00 88.38 89 TYR A CA 1
ATOM 755 C C . TYR A 1 89 ? 10.163 -0.165 -3.165 1.00 88.38 89 TYR A C 1
ATOM 757 O O . TYR A 1 89 ? 10.793 -0.096 -4.214 1.00 88.38 89 TYR A O 1
ATOM 765 N N . ALA A 1 90 ? 9.144 0.659 -2.914 1.00 85.50 90 ALA A N 1
ATOM 766 C CA . ALA A 1 90 ? 8.711 1.700 -3.844 1.00 85.50 90 ALA A CA 1
ATOM 767 C C . ALA A 1 90 ? 9.814 2.741 -4.092 1.00 85.50 90 ALA A C 1
ATOM 769 O O . ALA A 1 90 ? 9.985 3.190 -5.218 1.00 85.50 90 ALA A O 1
ATOM 770 N N . GLY A 1 91 ? 10.588 3.105 -3.064 1.00 83.38 91 GLY A N 1
ATOM 771 C CA . GLY A 1 91 ? 11.745 3.989 -3.203 1.00 83.38 91 GLY A CA 1
ATOM 772 C C . GLY A 1 91 ? 12.860 3.379 -4.054 1.00 83.38 91 GLY A C 1
ATOM 773 O O . GLY A 1 91 ? 13.479 4.091 -4.838 1.00 83.38 91 GLY A O 1
ATOM 774 N N . TYR A 1 92 ? 13.080 2.067 -3.945 1.00 84.56 92 TYR A N 1
ATOM 775 C CA . TYR A 1 92 ? 14.009 1.339 -4.809 1.00 84.56 92 TYR A CA 1
ATOM 776 C C . TYR A 1 92 ? 13.559 1.370 -6.280 1.00 84.56 92 TYR A C 1
ATOM 778 O O . TYR A 1 92 ? 14.321 1.827 -7.130 1.00 84.56 92 TYR A O 1
ATOM 786 N N . LEU A 1 93 ? 12.303 1.002 -6.561 1.00 78.44 93 LEU A N 1
ATOM 787 C CA . LEU A 1 93 ? 11.711 1.040 -7.911 1.00 78.44 93 LEU A CA 1
ATOM 788 C C . LEU A 1 93 ? 11.696 2.463 -8.501 1.00 78.44 93 LEU A C 1
ATOM 790 O O . LEU A 1 93 ? 11.852 2.659 -9.700 1.00 78.44 93 LEU A O 1
ATOM 794 N N . PHE A 1 94 ? 11.551 3.488 -7.656 1.00 74.81 94 PHE A N 1
ATOM 795 C CA . PHE A 1 94 ? 11.548 4.886 -8.091 1.00 74.81 94 PHE A CA 1
ATOM 796 C C . PHE A 1 94 ? 12.929 5.383 -8.556 1.00 74.81 94 PHE A C 1
ATOM 798 O O . PHE A 1 94 ? 12.995 6.249 -9.425 1.00 74.81 94 PHE A O 1
ATOM 805 N N . VAL A 1 95 ? 14.019 4.860 -7.980 1.00 73.00 95 VAL A N 1
ATOM 806 C CA . VAL A 1 95 ? 15.406 5.310 -8.234 1.00 73.00 95 VAL A CA 1
ATOM 807 C C . VAL A 1 95 ? 16.164 4.378 -9.196 1.00 73.00 95 VAL A C 1
ATOM 809 O O . VAL A 1 95 ? 17.246 4.730 -9.668 1.00 73.00 95 VAL A O 1
ATOM 812 N N . THR A 1 96 ? 15.615 3.202 -9.509 1.00 71.06 96 THR A N 1
ATOM 813 C CA . THR A 1 96 ? 16.178 2.267 -10.496 1.00 71.06 96 THR A CA 1
ATOM 814 C C . THR A 1 96 ? 16.305 2.903 -11.887 1.00 71.06 96 THR A C 1
ATOM 816 O O . THR A 1 96 ? 15.563 3.821 -12.233 1.00 71.06 96 THR A O 1
ATOM 819 N N . LYS A 1 97 ? 17.273 2.415 -12.681 1.00 54.38 97 LYS A N 1
ATOM 820 C CA . LYS A 1 97 ? 17.598 2.929 -14.025 1.00 54.38 97 LYS A CA 1
ATOM 821 C C . LYS A 1 97 ? 16.406 2.959 -14.986 1.00 54.38 97 LYS A C 1
ATOM 823 O O . LYS A 1 97 ? 16.320 3.912 -15.737 1.00 54.38 97 LYS A O 1
ATOM 828 N N . ASP A 1 98 ? 15.502 1.986 -14.907 1.00 59.78 98 ASP A N 1
ATOM 829 C CA . ASP A 1 98 ? 14.253 1.929 -15.687 1.00 59.78 98 ASP A CA 1
ATOM 830 C C . ASP A 1 98 ? 13.028 2.341 -14.842 1.00 59.78 98 ASP A C 1
ATOM 832 O O . ASP A 1 98 ? 11.888 1.983 -15.128 1.00 59.78 98 ASP A O 1
ATOM 836 N N . GLY A 1 99 ? 13.260 3.055 -13.739 1.00 59.22 99 GLY A N 1
ATOM 837 C CA . GLY A 1 99 ? 12.234 3.432 -12.777 1.00 59.22 99 GLY A CA 1
ATOM 838 C C . GLY A 1 99 ? 11.324 4.562 -13.264 1.00 59.22 99 GLY A C 1
ATOM 839 O O . GLY A 1 99 ? 11.463 5.117 -14.354 1.00 59.22 99 GLY A O 1
ATOM 840 N N . VAL A 1 100 ? 10.402 4.981 -12.397 1.00 61.09 100 VAL A N 1
ATOM 841 C CA . VAL A 1 100 ? 9.384 6.007 -12.711 1.00 61.09 100 VAL A CA 1
ATOM 842 C C . VAL A 1 100 ? 10.002 7.347 -13.138 1.00 61.09 100 VAL A C 1
ATOM 844 O O . VAL A 1 100 ? 9.423 8.062 -13.956 1.00 61.09 100 VAL A O 1
ATOM 847 N N . ILE A 1 101 ? 11.175 7.702 -12.598 1.00 63.25 101 ILE A N 1
ATOM 848 C CA . ILE A 1 101 ? 11.898 8.921 -12.990 1.00 63.25 101 ILE A CA 1
ATOM 849 C C . ILE A 1 101 ? 12.348 8.826 -14.447 1.00 63.25 101 ILE A C 1
ATOM 851 O O . ILE A 1 101 ? 12.214 9.799 -15.189 1.00 63.25 101 ILE A O 1
ATOM 855 N N . ASP A 1 102 ? 12.849 7.668 -14.861 1.00 63.44 102 ASP A N 1
ATOM 856 C CA . ASP A 1 102 ? 13.340 7.451 -16.215 1.00 63.44 102 ASP A CA 1
ATOM 857 C C . ASP A 1 102 ? 12.187 7.444 -17.221 1.00 63.44 102 ASP A C 1
ATOM 859 O O . ASP A 1 102 ? 12.208 8.181 -18.206 1.00 63.44 102 ASP A O 1
ATOM 863 N N . TRP A 1 103 ? 11.085 6.764 -16.884 1.00 62.56 103 TRP A N 1
ATOM 864 C CA . TRP A 1 103 ? 9.834 6.833 -17.647 1.00 62.56 103 TRP A CA 1
ATOM 865 C C . TRP A 1 103 ? 9.314 8.273 -17.825 1.00 62.56 103 TRP A C 1
ATOM 867 O O . TRP A 1 103 ? 8.914 8.677 -18.921 1.00 62.56 103 TRP A O 1
ATOM 877 N N . ALA A 1 104 ? 9.326 9.076 -16.758 1.00 63.22 104 ALA A N 1
ATOM 878 C CA . ALA A 1 104 ? 8.802 10.440 -16.792 1.00 63.22 104 ALA A CA 1
ATOM 879 C C . ALA A 1 104 ? 9.725 11.428 -17.525 1.00 63.22 104 ALA A C 1
ATOM 881 O O . ALA A 1 104 ? 9.241 12.410 -18.091 1.00 63.22 104 ALA A O 1
ATOM 882 N N . THR A 1 105 ? 11.040 11.199 -17.502 1.00 65.38 105 THR A N 1
ATOM 883 C CA . THR A 1 105 ? 12.032 12.148 -18.031 1.00 65.38 105 THR A CA 1
ATOM 884 C C . THR A 1 105 ? 12.582 11.750 -19.395 1.00 65.38 105 THR A C 1
ATOM 886 O O . THR A 1 105 ? 12.640 12.605 -20.277 1.00 65.38 105 THR A O 1
ATOM 889 N N . GLN A 1 106 ? 12.942 10.480 -19.594 1.00 61.94 106 GLN A N 1
ATOM 890 C CA . GLN A 1 106 ? 13.525 9.971 -20.840 1.00 61.94 106 GLN A CA 1
ATOM 891 C C . GLN A 1 106 ? 12.464 9.453 -21.819 1.00 61.94 106 GLN A C 1
ATOM 893 O O . GLN A 1 106 ? 12.626 9.609 -23.026 1.00 61.94 106 GLN A O 1
ATOM 898 N N . HIS A 1 107 ? 11.346 8.921 -21.313 1.00 59.84 107 HIS A N 1
ATOM 899 C CA . HIS A 1 107 ? 10.278 8.325 -22.134 1.00 59.84 107 HIS A CA 1
ATOM 900 C C . HIS A 1 107 ? 8.988 9.161 -22.188 1.00 59.84 107 HIS A C 1
ATOM 902 O O . HIS A 1 107 ? 7.922 8.647 -22.516 1.00 59.84 107 HIS A O 1
ATOM 908 N N . HIS A 1 108 ? 9.068 10.457 -21.859 1.00 63.69 108 HIS A N 1
ATOM 909 C CA . HIS A 1 108 ? 7.984 11.443 -22.005 1.00 63.69 108 HIS A CA 1
ATOM 910 C C . HIS A 1 108 ? 6.610 11.030 -21.442 1.00 63.69 108 HIS A C 1
ATOM 912 O O . HIS A 1 108 ? 5.580 11.494 -21.934 1.00 63.69 108 HIS A O 1
ATOM 918 N N . ALA A 1 109 ? 6.575 10.193 -20.401 1.00 59.25 109 ALA A N 1
ATOM 919 C CA . ALA A 1 109 ? 5.336 9.666 -19.836 1.00 59.25 109 ALA A CA 1
ATOM 920 C C . ALA A 1 109 ? 4.442 8.942 -20.870 1.00 59.25 109 ALA A C 1
ATOM 922 O O . ALA A 1 109 ? 3.224 9.140 -20.911 1.00 59.25 109 ALA A O 1
ATOM 923 N N . GLU A 1 110 ? 5.051 8.098 -21.711 1.00 62.22 110 GLU A N 1
ATOM 924 C CA . GLU A 1 110 ? 4.337 7.199 -22.624 1.00 62.22 110 GLU A CA 1
ATOM 925 C C . GLU A 1 110 ? 3.226 6.399 -21.919 1.00 62.22 110 GLU A C 1
ATOM 927 O O . GLU A 1 110 ? 3.280 6.124 -20.715 1.00 62.22 110 GLU A O 1
ATOM 932 N N . ASN A 1 111 ? 2.186 6.028 -22.674 1.00 61.03 111 ASN A N 1
ATOM 933 C CA . ASN A 1 111 ? 0.983 5.411 -22.120 1.00 61.03 111 ASN A CA 1
ATOM 934 C C . ASN A 1 111 ? 1.298 4.070 -21.434 1.00 61.03 111 ASN A C 1
ATOM 936 O O . ASN A 1 111 ? 1.520 3.053 -22.086 1.00 61.03 111 ASN A O 1
ATOM 940 N N . ILE A 1 112 ? 1.160 4.040 -20.107 1.00 59.81 112 ILE A N 1
ATOM 941 C CA . ILE A 1 112 ? 1.395 2.862 -19.249 1.00 59.81 112 ILE A CA 1
ATOM 942 C C . ILE A 1 112 ? 0.419 1.696 -19.563 1.00 59.81 112 ILE A C 1
ATOM 944 O O . ILE A 1 112 ? 0.618 0.557 -19.142 1.00 59.81 112 ILE A O 1
ATOM 948 N N . ALA A 1 113 ? -0.648 1.963 -20.326 1.00 57.16 113 ALA A N 1
ATOM 949 C CA . ALA A 1 113 ? -1.625 0.972 -20.785 1.00 57.16 113 ALA A CA 1
ATOM 950 C C . ALA A 1 113 ? -1.234 0.254 -22.098 1.00 57.16 113 ALA A C 1
ATOM 952 O O . ALA A 1 113 ? -2.019 -0.554 -22.601 1.00 57.16 113 ALA A O 1
ATOM 953 N N . GLN A 1 114 ? -0.062 0.545 -22.680 1.00 58.62 114 GLN A N 1
ATOM 954 C CA . GLN A 1 114 ? 0.431 -0.162 -23.867 1.00 58.62 114 GLN A CA 1
ATOM 955 C C . GLN A 1 114 ? 0.804 -1.623 -23.560 1.00 58.62 114 GLN A C 1
ATOM 957 O O . GLN A 1 114 ? 1.029 -2.018 -22.415 1.00 58.62 114 GLN A O 1
ATOM 962 N N . LYS A 1 115 ? 0.818 -2.456 -24.611 1.00 47.03 115 LYS A N 1
ATOM 963 C CA . LYS A 1 115 ? 1.199 -3.872 -24.518 1.00 47.03 115 LYS A CA 1
ATOM 964 C C . LYS A 1 115 ? 2.632 -3.991 -23.996 1.00 47.03 115 LYS A C 1
ATOM 966 O O . LYS A 1 115 ? 3.530 -3.361 -24.545 1.00 47.03 115 LYS A O 1
ATOM 971 N N . MET A 1 116 ? 2.822 -4.849 -22.993 1.00 45.03 116 MET A N 1
ATOM 972 C CA . MET A 1 116 ? 4.145 -5.259 -22.527 1.00 45.03 116 MET A CA 1
ATOM 973 C C . MET A 1 116 ? 4.933 -5.863 -23.697 1.00 45.03 116 MET A C 1
ATOM 975 O O . MET A 1 116 ? 4.466 -6.791 -24.361 1.00 45.03 116 MET A O 1
ATOM 979 N N . SER A 1 117 ? 6.107 -5.300 -23.955 1.00 50.44 117 SER A N 1
ATOM 980 C CA . SER A 1 117 ? 7.124 -5.803 -24.875 1.00 50.44 117 SER A CA 1
ATOM 981 C C . SER A 1 117 ? 8.454 -5.733 -24.135 1.00 50.44 117 SER A C 1
ATOM 983 O O . SER A 1 117 ? 8.659 -4.801 -23.358 1.00 50.44 117 SER A O 1
ATOM 985 N N . ALA A 1 118 ? 9.366 -6.671 -24.399 1.00 50.88 118 ALA A N 1
ATOM 986 C CA . ALA A 1 118 ? 10.708 -6.707 -23.802 1.00 50.88 118 ALA A CA 1
ATOM 987 C C . ALA A 1 118 ? 11.548 -5.439 -24.081 1.00 50.88 118 ALA A C 1
ATOM 989 O O . ALA A 1 118 ? 12.613 -5.255 -23.504 1.00 50.88 118 ALA A O 1
ATOM 990 N N . GLU A 1 119 ? 11.066 -4.567 -24.965 1.00 54.66 119 GLU A N 1
ATOM 991 C CA . GLU A 1 119 ? 11.661 -3.277 -25.310 1.00 54.66 119 GLU A CA 1
ATOM 992 C C . GLU A 1 119 ? 11.284 -2.141 -24.331 1.00 54.66 119 GLU A C 1
ATOM 994 O O . GLU A 1 119 ? 11.907 -1.087 -24.374 1.00 54.66 119 GLU A O 1
ATOM 999 N N . HIS A 1 120 ? 10.294 -2.339 -23.443 1.00 58.03 120 HIS A N 1
ATOM 1000 C CA . HIS A 1 120 ? 9.725 -1.296 -22.570 1.00 58.03 120 HIS A CA 1
ATOM 1001 C C . HIS A 1 120 ? 9.682 -1.700 -21.083 1.00 58.03 120 HIS A C 1
ATOM 1003 O O . HIS A 1 120 ? 8.619 -1.672 -20.456 1.00 58.03 120 HIS A O 1
ATOM 1009 N N . ALA A 1 121 ? 10.833 -2.066 -20.508 1.00 65.19 121 ALA A N 1
ATOM 1010 C CA . ALA A 1 121 ? 10.960 -2.470 -19.097 1.00 65.19 121 ALA A CA 1
ATOM 1011 C C . ALA A 1 121 ? 10.395 -1.424 -18.107 1.00 65.19 121 ALA A C 1
ATOM 1013 O O . ALA A 1 121 ? 9.770 -1.770 -17.107 1.00 65.19 121 ALA A O 1
ATOM 1014 N N . TRP A 1 122 ? 10.497 -0.134 -18.437 1.00 65.00 122 TRP A N 1
ATOM 1015 C CA . TRP A 1 122 ? 10.003 0.964 -17.600 1.00 65.00 122 TRP A CA 1
ATOM 1016 C C . TRP A 1 122 ? 8.474 1.002 -17.424 1.00 65.00 122 TRP A C 1
ATOM 1018 O O . TRP A 1 122 ? 7.974 1.571 -16.449 1.00 65.00 122 TRP A O 1
ATOM 1028 N N . ILE A 1 123 ? 7.698 0.407 -18.342 1.00 67.44 123 ILE A N 1
ATOM 1029 C CA . ILE A 1 123 ? 6.229 0.330 -18.231 1.00 67.44 123 ILE A CA 1
ATOM 1030 C C . ILE A 1 123 ? 5.823 -0.694 -17.163 1.00 67.44 123 ILE A C 1
ATOM 1032 O O . ILE A 1 123 ? 4.865 -0.460 -16.423 1.00 67.44 123 ILE A O 1
ATOM 1036 N N . GLU A 1 124 ? 6.539 -1.812 -17.072 1.00 74.31 124 GLU A N 1
ATOM 1037 C CA . GLU A 1 124 ? 6.316 -2.865 -16.075 1.00 74.31 124 GLU A CA 1
ATOM 1038 C C . GLU A 1 124 ? 6.640 -2.350 -14.667 1.00 74.31 124 GLU A C 1
ATOM 1040 O O . GLU A 1 124 ? 5.752 -2.301 -13.813 1.00 74.31 124 GLU A O 1
ATOM 1045 N N . GLU A 1 125 ? 7.837 -1.789 -14.493 1.00 72.38 125 GLU A N 1
ATOM 1046 C CA . GLU A 1 125 ? 8.320 -1.160 -13.255 1.00 72.38 125 GLU A CA 1
ATOM 1047 C C . GLU A 1 125 ? 7.386 -0.037 -12.759 1.00 72.38 125 GLU A C 1
ATOM 1049 O O . GLU A 1 125 ? 7.073 0.087 -11.569 1.00 72.38 125 GLU A O 1
ATOM 1054 N N . THR A 1 126 ? 6.853 0.770 -13.682 1.00 74.19 126 THR A N 1
ATOM 1055 C CA . THR A 1 126 ? 5.902 1.839 -13.345 1.00 74.19 126 THR A CA 1
ATOM 1056 C C . THR A 1 126 ? 4.557 1.278 -12.866 1.00 74.19 126 THR A C 1
ATOM 1058 O O . THR A 1 126 ? 3.980 1.791 -11.901 1.00 74.19 126 THR A O 1
ATOM 1061 N N . ARG A 1 127 ? 4.038 0.209 -13.489 1.00 79.00 127 ARG A N 1
ATOM 1062 C CA . ARG A 1 127 ? 2.785 -0.451 -13.060 1.00 79.00 127 ARG A CA 1
ATOM 1063 C C . ARG A 1 127 ? 2.924 -1.063 -11.673 1.00 79.00 127 ARG A C 1
ATOM 1065 O O . ARG A 1 127 ? 2.033 -0.917 -10.834 1.00 79.00 127 ARG A O 1
ATOM 1072 N N . GLU A 1 128 ? 4.053 -1.705 -11.441 1.00 83.19 128 GLU A N 1
ATOM 1073 C CA . GLU A 1 128 ? 4.452 -2.297 -10.175 1.00 83.19 128 GLU A CA 1
ATOM 1074 C C . GLU A 1 128 ? 4.547 -1.256 -9.050 1.00 83.19 128 GLU A C 1
ATOM 1076 O O . GLU A 1 128 ? 3.934 -1.409 -7.984 1.00 83.19 128 GLU A O 1
ATOM 1081 N N . PHE A 1 129 ? 5.196 -0.121 -9.321 1.00 84.12 129 PHE A N 1
ATOM 1082 C CA . PHE A 1 129 ? 5.236 1.015 -8.404 1.00 84.12 129 PHE A CA 1
ATOM 1083 C C . PHE A 1 129 ? 3.830 1.512 -8.029 1.00 84.12 129 PHE A C 1
ATOM 1085 O O . PHE A 1 129 ? 3.527 1.695 -6.845 1.00 84.12 129 PHE A O 1
ATOM 1092 N N . PHE A 1 130 ? 2.929 1.687 -9.004 1.00 84.19 130 PHE A N 1
ATOM 1093 C CA . PHE A 1 130 ? 1.551 2.105 -8.717 1.00 84.19 130 PHE A CA 1
ATOM 1094 C C . PHE A 1 130 ? 0.789 1.075 -7.870 1.00 84.19 130 PHE A C 1
ATOM 1096 O O . PHE A 1 130 ? 0.025 1.463 -6.980 1.00 84.19 130 PHE A O 1
ATOM 1103 N N . GLY A 1 131 ? 1.036 -0.220 -8.077 1.00 86.06 131 GLY A N 1
ATOM 1104 C CA . GLY A 1 131 ? 0.508 -1.294 -7.235 1.00 86.06 131 GLY A CA 1
ATOM 1105 C C . GLY A 1 131 ? 0.909 -1.148 -5.762 1.00 86.06 131 GLY A C 1
ATOM 1106 O O . GLY A 1 131 ? 0.054 -1.217 -4.869 1.00 86.06 131 GLY A O 1
ATOM 1107 N N . LEU A 1 132 ? 2.186 -0.851 -5.494 1.00 87.75 132 LEU A N 1
ATOM 1108 C CA . LEU A 1 132 ? 2.680 -0.581 -4.137 1.00 87.75 132 LEU A CA 1
ATOM 1109 C C . LEU A 1 132 ? 2.062 0.670 -3.529 1.00 87.75 132 LEU A C 1
ATOM 1111 O O . LEU A 1 132 ? 1.660 0.647 -2.364 1.00 87.75 132 LEU A O 1
ATOM 1115 N N . VAL A 1 133 ? 1.950 1.751 -4.303 1.00 89.12 133 VAL A N 1
ATOM 1116 C CA . VAL A 1 133 ? 1.335 3.000 -3.837 1.00 89.12 133 VAL A CA 1
ATOM 1117 C C . VAL A 1 133 ? -0.106 2.753 -3.395 1.00 89.12 133 VAL A C 1
ATOM 1119 O O . VAL A 1 133 ? -0.496 3.194 -2.312 1.00 89.12 133 VAL A O 1
ATOM 1122 N N . ILE A 1 134 ? -0.886 1.989 -4.166 1.00 91.38 134 ILE A N 1
ATOM 1123 C CA . ILE A 1 134 ? -2.255 1.616 -3.786 1.00 91.38 134 ILE A CA 1
ATOM 1124 C C . ILE A 1 134 ? -2.250 0.823 -2.472 1.00 91.38 134 ILE A C 1
ATOM 1126 O O . ILE A 1 134 ? -3.026 1.139 -1.565 1.00 91.38 134 ILE A O 1
ATOM 1130 N N . CYS A 1 135 ? -1.355 -0.158 -2.321 1.00 92.06 135 CYS A N 1
ATOM 1131 C CA . CYS A 1 135 ? -1.230 -0.929 -1.082 1.00 92.06 135 CYS A CA 1
ATOM 1132 C C . CYS A 1 135 ? -0.904 -0.029 0.124 1.00 92.06 135 CYS A C 1
ATOM 1134 O O . CYS A 1 135 ? -1.555 -0.132 1.168 1.00 92.06 135 CYS A O 1
ATOM 1136 N N . ILE A 1 136 ? 0.047 0.899 -0.022 1.00 92.19 136 ILE A N 1
ATOM 1137 C CA . ILE A 1 136 ? 0.432 1.866 1.016 1.00 92.19 136 ILE A CA 1
ATOM 1138 C C . ILE A 1 136 ? -0.755 2.748 1.408 1.00 92.19 136 ILE A C 1
ATOM 1140 O O . ILE A 1 136 ? -1.024 2.917 2.599 1.00 92.19 136 ILE A O 1
ATOM 1144 N N . VAL A 1 137 ? -1.489 3.286 0.431 1.00 93.25 137 VAL A N 1
ATOM 1145 C CA . VAL A 1 137 ? -2.649 4.154 0.680 1.00 93.25 137 VAL A CA 1
ATOM 1146 C C . VAL A 1 137 ? -3.734 3.400 1.447 1.00 93.25 137 VAL A C 1
ATOM 1148 O O . VAL A 1 137 ? -4.239 3.903 2.453 1.00 93.25 137 VAL A O 1
ATOM 1151 N N . VAL A 1 138 ? -4.063 2.175 1.035 1.00 93.19 138 VAL A N 1
ATOM 1152 C CA . VAL A 1 138 ? -5.098 1.357 1.687 1.00 93.19 138 VAL A CA 1
ATOM 1153 C C . VAL A 1 138 ? -4.704 0.992 3.120 1.00 93.19 138 VAL A C 1
ATOM 1155 O O . VAL A 1 138 ? -5.507 1.156 4.047 1.00 93.19 138 VAL A O 1
ATOM 1158 N N . LEU A 1 139 ? -3.457 0.562 3.343 1.00 91.81 139 LEU A N 1
ATOM 1159 C CA . LEU A 1 139 ? -2.944 0.310 4.694 1.00 91.81 139 LEU A CA 1
ATOM 1160 C C . LEU A 1 139 ? -2.916 1.593 5.539 1.00 91.81 139 LEU A C 1
ATOM 1162 O O . LEU A 1 139 ? -3.263 1.557 6.721 1.00 91.81 139 LEU A O 1
ATOM 1166 N N . GLY A 1 140 ? -2.569 2.733 4.939 1.00 91.50 140 GLY A N 1
ATOM 1167 C CA . GLY A 1 140 ? -2.564 4.046 5.583 1.00 91.50 140 GLY A CA 1
ATOM 1168 C C . GLY A 1 140 ? -3.954 4.474 6.054 1.00 91.50 140 GLY A C 1
ATOM 1169 O O . GLY A 1 140 ? -4.120 4.889 7.204 1.00 91.50 140 GLY A O 1
ATOM 1170 N N . ILE A 1 141 ? -4.981 4.295 5.218 1.00 91.25 141 ILE A N 1
ATOM 1171 C CA . ILE A 1 141 ? -6.382 4.553 5.587 1.00 91.25 141 ILE A CA 1
ATOM 1172 C C . ILE A 1 141 ? -6.784 3.676 6.781 1.00 91.25 141 ILE A C 1
ATOM 1174 O O . ILE A 1 141 ? -7.321 4.186 7.771 1.00 91.25 141 ILE A O 1
ATOM 1178 N N . ASN A 1 142 ? -6.469 2.377 6.742 1.00 90.56 142 ASN A N 1
ATOM 1179 C CA . ASN A 1 142 ? -6.749 1.454 7.845 1.00 90.56 142 ASN A CA 1
ATOM 1180 C C . ASN A 1 142 ? -6.002 1.826 9.137 1.00 90.56 142 ASN A C 1
ATOM 1182 O O . ASN A 1 142 ? -6.576 1.752 10.228 1.00 90.56 142 ASN A O 1
ATOM 1186 N N . TYR A 1 143 ? -4.757 2.290 9.036 1.00 91.38 143 TYR A N 1
ATOM 1187 C CA . TYR A 1 143 ? -3.968 2.764 10.172 1.00 91.38 143 TYR A CA 1
ATOM 1188 C C . TYR A 1 143 ? -4.572 4.014 10.831 1.00 91.38 143 TYR A C 1
ATOM 1190 O O . TYR A 1 143 ? -4.720 4.072 12.061 1.00 91.38 143 TYR A O 1
ATOM 1198 N N . LEU A 1 144 ? -4.964 5.007 10.026 1.00 89.56 144 LEU A N 1
ATOM 1199 C CA . LEU A 1 144 ? -5.613 6.226 10.511 1.00 89.56 144 LEU A CA 1
ATOM 1200 C C . LEU A 1 144 ? -6.966 5.910 11.154 1.00 89.56 144 LEU A C 1
ATOM 1202 O O . LEU A 1 144 ? -7.282 6.435 12.227 1.00 89.56 144 LEU A O 1
ATOM 1206 N N . TYR A 1 145 ? -7.743 5.014 10.543 1.00 87.56 145 TYR A N 1
ATOM 1207 C CA . TYR A 1 145 ? -9.026 4.574 11.079 1.00 87.56 145 TYR A CA 1
ATOM 1208 C C . TYR A 1 145 ? -8.875 3.850 12.421 1.00 87.56 145 TYR A C 1
ATOM 1210 O O . TYR A 1 145 ? -9.567 4.187 13.385 1.00 87.56 145 TYR A O 1
ATOM 1218 N N . ALA A 1 146 ? -7.898 2.945 12.536 1.00 86.19 146 ALA A N 1
ATOM 1219 C CA . ALA A 1 146 ? -7.554 2.286 13.794 1.00 86.19 146 ALA A CA 1
ATOM 1220 C C . ALA A 1 146 ? -7.208 3.293 14.905 1.00 86.19 146 ALA A C 1
ATOM 1222 O O . ALA A 1 146 ? -7.488 3.063 16.081 1.00 86.19 146 ALA A O 1
ATOM 1223 N N . GLY A 1 147 ? -6.622 4.438 14.545 1.00 83.62 147 GLY A N 1
ATOM 1224 C CA . GLY A 1 147 ? -6.340 5.506 15.494 1.00 83.62 147 GLY A CA 1
ATOM 1225 C C . GLY A 1 147 ? -7.533 6.298 15.965 1.00 83.62 147 GLY A C 1
ATOM 1226 O O . GLY A 1 147 ? -7.587 6.656 17.141 1.00 83.62 147 GLY A O 1
ATOM 1227 N N . LYS A 1 148 ? -8.498 6.536 15.080 1.00 81.94 148 LYS A N 1
ATOM 1228 C CA . LYS A 1 148 ? -9.763 7.164 15.464 1.00 81.94 148 LYS A CA 1
ATOM 1229 C C . LYS A 1 148 ? -10.522 6.259 16.439 1.00 81.94 148 LYS A C 1
ATOM 1231 O O . LYS A 1 148 ? -10.925 6.731 17.493 1.00 81.94 148 LYS A O 1
ATOM 1236 N N . GLN A 1 149 ? -10.587 4.958 16.148 1.00 77.25 149 GLN A N 1
ATOM 1237 C CA . GLN A 1 149 ? -11.213 3.944 17.007 1.00 77.25 149 GLN A CA 1
ATOM 1238 C C . GLN A 1 149 ? -10.616 3.903 18.422 1.00 77.25 149 GLN A C 1
ATOM 1240 O O . GLN A 1 149 ? -11.352 3.970 19.403 1.00 77.25 149 GLN A O 1
ATOM 1245 N N . ALA A 1 150 ? -9.284 3.854 18.536 1.00 76.38 150 ALA A N 1
ATOM 1246 C CA . ALA A 1 150 ? -8.605 3.814 19.833 1.00 76.38 150 ALA A CA 1
ATOM 1247 C C . ALA A 1 150 ? -8.866 5.074 20.679 1.00 76.38 150 ALA A C 1
ATOM 1249 O O . ALA A 1 150 ? -9.085 4.975 21.883 1.00 76.38 150 ALA A O 1
ATOM 1250 N N . LYS A 1 151 ? -8.886 6.259 20.051 1.00 75.94 151 LYS A N 1
ATOM 1251 C CA . LYS A 1 151 ? -9.201 7.522 20.740 1.00 75.94 151 LYS A CA 1
ATOM 1252 C C . LYS A 1 151 ? -10.655 7.562 21.206 1.00 75.94 151 LYS A C 1
ATOM 1254 O O . LYS A 1 151 ? -10.916 7.937 22.340 1.00 75.94 151 LYS A O 1
ATOM 1259 N N . THR A 1 152 ? -11.591 7.152 20.352 1.00 71.31 152 THR A N 1
ATOM 1260 C CA . THR A 1 152 ? -13.015 7.080 20.702 1.00 71.31 152 THR A CA 1
ATOM 1261 C C . THR A 1 152 ? -13.271 6.132 21.873 1.00 71.31 152 THR A C 1
ATOM 1263 O O . THR A 1 152 ? -14.059 6.471 22.748 1.00 71.31 152 THR A O 1
ATOM 1266 N N . ALA A 1 153 ? -12.583 4.987 21.927 1.00 70.50 153 ALA A N 1
ATOM 1267 C CA . ALA A 1 153 ? -12.684 4.060 23.052 1.00 70.50 153 ALA A CA 1
ATOM 1268 C C . ALA A 1 153 ? -12.185 4.676 24.373 1.00 70.50 153 ALA A C 1
ATOM 1270 O O . ALA A 1 153 ? -12.799 4.451 25.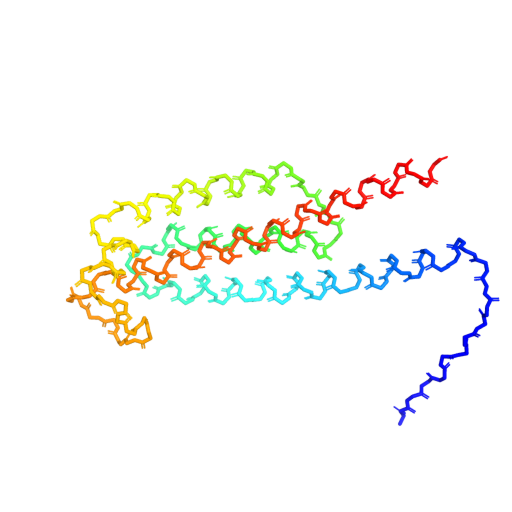409 1.00 70.50 153 ALA A O 1
ATOM 1271 N N . ALA A 1 154 ? -11.122 5.486 24.332 1.00 69.38 154 ALA A N 1
ATOM 1272 C CA . ALA A 1 154 ? -10.566 6.150 25.513 1.00 69.38 154 ALA A CA 1
ATOM 1273 C C . ALA A 1 154 ? -11.399 7.349 26.012 1.00 69.38 154 ALA A C 1
ATOM 1275 O O . ALA A 1 154 ? -11.375 7.650 27.195 1.00 69.38 154 ALA A O 1
ATOM 1276 N N . LEU A 1 155 ? -12.125 8.039 25.123 1.00 66.12 155 LEU A N 1
ATOM 1277 C CA . LEU A 1 155 ? -13.004 9.178 25.453 1.00 66.12 155 LEU A CA 1
ATOM 1278 C C . LEU A 1 155 ? -14.407 8.761 25.930 1.00 66.12 155 LEU A C 1
ATOM 1280 O O . LEU A 1 155 ? -15.159 9.596 26.426 1.00 66.12 155 LEU A O 1
ATOM 1284 N N . GLY A 1 156 ? -14.792 7.505 25.691 1.00 57.16 156 GLY A N 1
ATOM 1285 C CA . GLY A 1 156 ? -16.072 6.935 26.120 1.00 57.16 156 GLY A CA 1
ATOM 1286 C C . GLY A 1 156 ? -16.047 6.305 27.517 1.00 57.16 156 GLY A C 1
ATOM 1287 O O . GLY A 1 156 ? -17.078 5.779 27.938 1.00 57.16 156 GLY A O 1
ATOM 1288 N N . GLN A 1 157 ? -14.893 6.337 28.190 1.00 45.81 157 GLN A N 1
ATOM 1289 C CA . GLN A 1 157 ? -14.692 5.973 29.596 1.00 45.81 157 GLN A CA 1
ATOM 1290 C C . GLN A 1 157 ? -14.652 7.241 30.449 1.00 45.81 157 GLN A C 1
ATOM 1292 O O . GLN A 1 157 ? -15.191 7.185 31.574 1.00 45.81 157 GLN A O 1
#

Sequence (157 aa):
MIFGRYSCKKRGFKNSFYVCLEHNQYLMRVFNIIFVVLFVIFAGLQYNDPDPYVWMPIYLYAATMCFYAARKQFYRKLYLLGIAVYLIYAGYLFVTKDGVIDWATQHHAENIAQKMSAEHAWIEETREFFGLVICIVVLGINYLYAGKQAKTAALGQ

InterPro domains: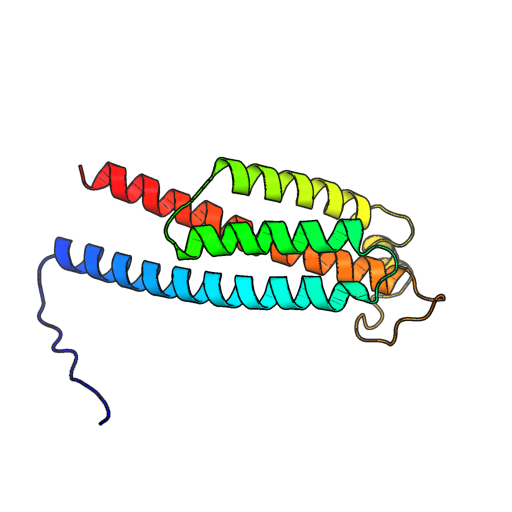
  IPR029377 TMEM220 protein [PF15071] (38-143)

Radius of gyration: 20.42 Å; chains: 1; bounding box: 58×30×55 Å